Protein AF-A0A975A2A0-F1 (afdb_monomer_lite)

Structure (mmCIF, N/CA/C/O backbone):
data_AF-A0A975A2A0-F1
#
_entry.id   AF-A0A975A2A0-F1
#
loop_
_atom_site.group_PDB
_atom_site.id
_atom_site.type_symbol
_atom_site.label_atom_id
_atom_site.label_alt_id
_atom_site.label_comp_id
_atom_site.label_asym_id
_atom_site.label_entity_id
_atom_site.label_seq_id
_atom_site.pdbx_PDB_ins_code
_atom_site.Cartn_x
_atom_site.Cartn_y
_atom_site.Cartn_z
_atom_site.occupancy
_atom_site.B_iso_or_equiv
_atom_site.auth_seq_id
_atom_site.auth_comp_id
_atom_site.auth_asym_id
_atom_site.auth_atom_id
_atom_site.pdbx_PDB_model_num
ATOM 1 N N . MET A 1 1 ? -23.345 9.340 12.932 1.00 40.84 1 MET A N 1
ATOM 2 C CA . MET A 1 1 ? -23.250 9.858 11.543 1.00 40.84 1 MET A CA 1
ATOM 3 C C . MET A 1 1 ? -21.927 9.376 10.979 1.00 40.84 1 MET A C 1
ATOM 5 O O . MET A 1 1 ? -20.918 9.606 11.628 1.00 40.84 1 MET A O 1
ATOM 9 N N . THR A 1 2 ? -21.924 8.672 9.845 1.00 33.53 2 THR A N 1
ATOM 10 C CA . THR A 1 2 ? -20.708 8.048 9.291 1.00 33.53 2 THR A CA 1
ATOM 11 C C . THR A 1 2 ? -20.294 8.787 8.028 1.00 33.53 2 THR A C 1
ATOM 13 O O . THR A 1 2 ? -21.092 8.919 7.102 1.00 33.53 2 THR A O 1
ATOM 16 N N . ILE A 1 3 ? -19.061 9.290 7.998 1.00 30.06 3 ILE A N 1
ATOM 17 C CA . ILE A 1 3 ? -18.499 10.001 6.847 1.00 30.06 3 ILE A CA 1
ATOM 18 C C . ILE A 1 3 ? -17.475 9.078 6.184 1.00 30.06 3 ILE A C 1
ATOM 20 O O . ILE A 1 3 ? -16.556 8.595 6.847 1.00 30.06 3 ILE A O 1
ATOM 24 N N . TYR A 1 4 ? -17.629 8.846 4.880 1.00 33.72 4 TYR A N 1
ATOM 25 C CA . TYR A 1 4 ? -16.674 8.094 4.067 1.00 33.72 4 TYR A CA 1
ATOM 26 C C . TYR A 1 4 ? -15.870 9.069 3.213 1.00 33.72 4 TYR A C 1
ATOM 28 O O . TYR A 1 4 ? -16.430 9.750 2.357 1.00 33.72 4 TYR A O 1
ATOM 36 N N . ILE A 1 5 ? -14.558 9.129 3.438 1.00 39.97 5 ILE A N 1
ATOM 37 C CA . ILE A 1 5 ? -13.645 9.928 2.615 1.00 39.97 5 ILE A CA 1
ATOM 38 C C . ILE A 1 5 ? -12.818 8.960 1.772 1.00 39.97 5 ILE A C 1
ATOM 40 O O . ILE A 1 5 ? -12.033 8.178 2.318 1.00 39.97 5 ILE A O 1
ATOM 44 N N . ASN A 1 6 ? -13.017 9.018 0.455 1.00 42.50 6 ASN A N 1
ATOM 45 C CA . ASN A 1 6 ? -12.226 8.291 -0.533 1.00 42.50 6 ASN A CA 1
ATOM 46 C C . ASN A 1 6 ? -11.229 9.268 -1.155 1.00 42.50 6 ASN A C 1
ATOM 48 O O . ASN A 1 6 ? -11.628 10.287 -1.718 1.00 42.50 6 ASN A O 1
ATOM 52 N N . SER A 1 7 ? -9.939 8.973 -1.046 1.00 45.69 7 SER A N 1
ATOM 53 C CA . SER A 1 7 ? -8.889 9.755 -1.701 1.00 45.69 7 SER A CA 1
ATOM 54 C C . SER A 1 7 ? -8.093 8.829 -2.606 1.00 45.69 7 SER A C 1
ATOM 56 O O . SER A 1 7 ? -7.470 7.879 -2.125 1.00 45.69 7 SER A O 1
ATOM 58 N N . THR A 1 8 ? -8.149 9.085 -3.910 1.00 44.72 8 THR A N 1
ATOM 59 C CA . THR A 1 8 ? -7.390 8.345 -4.920 1.00 44.72 8 THR A CA 1
ATOM 60 C C . THR A 1 8 ? -6.125 9.127 -5.232 1.00 44.72 8 THR A C 1
ATOM 62 O O . THR A 1 8 ? -6.197 10.305 -5.575 1.00 44.72 8 THR A O 1
ATOM 65 N N . TYR A 1 9 ? -4.976 8.478 -5.085 1.00 50.94 9 TYR A N 1
ATOM 66 C CA . TYR A 1 9 ? -3.687 9.035 -5.473 1.00 50.94 9 TYR A CA 1
ATOM 67 C C . TYR A 1 9 ? -3.195 8.258 -6.693 1.00 50.94 9 TYR A C 1
ATOM 69 O O . TYR A 1 9 ? -3.081 7.031 -6.649 1.00 50.94 9 TYR A O 1
ATOM 77 N N . SER A 1 10 ? -2.948 8.975 -7.784 1.00 44.84 10 SER A N 1
ATOM 78 C CA . SER A 1 10 ? -2.359 8.445 -9.012 1.00 44.84 10 SER A CA 1
ATOM 79 C C . SER A 1 10 ? -1.045 9.173 -9.273 1.00 44.84 10 SER A C 1
ATOM 81 O O . SER A 1 10 ? -1.059 10.375 -9.540 1.00 44.84 10 SER A O 1
ATOM 83 N N . GLY A 1 11 ? 0.078 8.462 -9.174 1.00 41.94 11 GLY A N 1
ATOM 84 C CA . GLY A 1 11 ? 1.346 8.920 -9.738 1.00 41.94 11 GLY A CA 1
ATOM 85 C C . GLY A 1 11 ? 1.285 8.751 -11.255 1.00 41.94 11 GLY A C 1
ATOM 86 O O . GLY A 1 11 ? 1.081 7.643 -11.743 1.00 41.94 11 GLY A O 1
ATOM 87 N N . GLU A 1 12 ? 1.368 9.843 -12.013 1.00 36.56 12 GLU A N 1
ATOM 88 C CA . GLU A 1 12 ? 1.341 9.789 -13.477 1.00 36.56 12 GLU A CA 1
ATOM 89 C C . GLU A 1 12 ? 2.747 9.556 -14.040 1.00 36.56 12 GLU A C 1
ATOM 91 O O . GLU A 1 12 ? 3.593 10.446 -13.951 1.00 36.56 12 GLU A O 1
ATOM 96 N N . ARG A 1 13 ? 2.965 8.417 -14.716 1.00 42.56 13 ARG A N 1
ATOM 97 C CA . ARG A 1 13 ? 3.808 8.332 -15.925 1.00 42.56 13 ARG A CA 1
ATOM 98 C C . ARG A 1 13 ? 3.242 7.275 -16.877 1.00 42.56 13 ARG A C 1
ATOM 100 O O . ARG A 1 13 ? 3.254 6.090 -16.579 1.00 42.56 13 ARG A O 1
ATOM 107 N N . THR A 1 14 ? 2.778 7.725 -18.037 1.00 43.50 14 THR A N 1
ATOM 108 C CA . THR A 1 14 ? 2.377 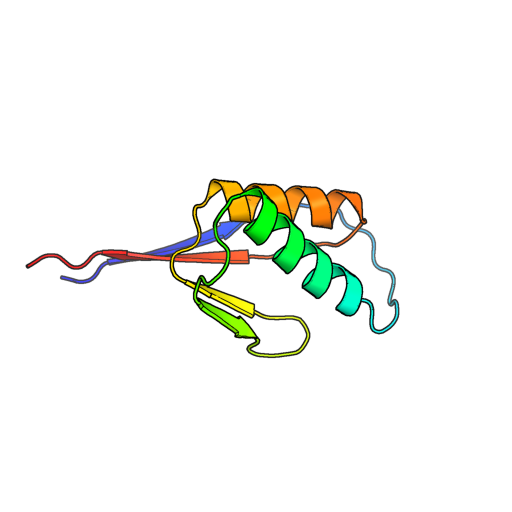6.889 -19.174 1.00 43.50 14 THR A CA 1
ATOM 109 C C . THR A 1 14 ? 3.598 6.291 -19.864 1.00 43.50 14 THR A C 1
ATOM 111 O O . THR A 1 14 ? 4.352 7.044 -20.469 1.00 43.50 14 THR A O 1
ATOM 114 N N . ASP A 1 15 ? 3.749 4.965 -19.831 1.00 43.03 15 ASP A N 1
ATOM 115 C CA . ASP A 1 15 ? 4.216 4.183 -20.984 1.00 43.03 15 ASP A CA 1
ATOM 116 C C . ASP A 1 15 ? 3.843 2.697 -20.823 1.00 43.03 15 ASP A C 1
ATOM 118 O O . ASP A 1 15 ? 4.117 2.051 -19.811 1.00 43.03 15 ASP A O 1
ATOM 122 N N . VAL A 1 16 ? 3.140 2.180 -21.831 1.00 59.59 16 VAL A N 1
ATOM 123 C CA . VAL A 1 16 ? 2.494 0.863 -21.873 1.00 59.59 16 VAL A CA 1
ATOM 124 C C . VAL A 1 16 ? 3.499 -0.185 -22.331 1.00 59.59 16 VAL A C 1
ATOM 126 O O . VAL A 1 16 ? 3.889 -0.159 -23.493 1.00 59.59 16 VAL A O 1
ATOM 129 N N . LEU A 1 17 ? 3.852 -1.156 -21.481 1.00 41.94 17 LEU A N 1
ATOM 130 C CA . LEU A 1 17 ? 4.458 -2.418 -21.922 1.00 41.94 17 LEU A CA 1
ATOM 131 C C . LEU A 1 17 ? 4.000 -3.589 -21.042 1.00 41.94 17 LEU A C 1
ATOM 133 O O . LEU A 1 17 ? 4.362 -3.698 -19.871 1.00 41.94 17 LEU A O 1
ATOM 137 N N . GLU A 1 18 ? 3.224 -4.486 -21.653 1.00 62.44 18 GLU A N 1
ATOM 138 C CA . GLU A 1 18 ? 2.870 -5.812 -21.143 1.00 62.44 18 GLU A CA 1
ATOM 139 C C . GLU A 1 18 ? 4.129 -6.574 -20.711 1.00 62.44 18 GLU A C 1
ATOM 141 O O . GLU A 1 18 ? 4.989 -6.865 -21.547 1.00 62.44 18 GLU A O 1
ATOM 146 N N . ARG A 1 19 ? 4.266 -6.905 -19.417 1.00 48.84 19 ARG A N 1
ATOM 147 C CA . ARG A 1 19 ? 5.384 -7.719 -18.917 1.00 48.84 19 ARG A CA 1
ATOM 148 C C . ARG A 1 19 ? 5.012 -8.614 -17.728 1.00 48.84 19 ARG A C 1
ATOM 150 O O . ARG A 1 19 ? 4.119 -8.272 -16.960 1.00 48.84 19 ARG A O 1
ATOM 157 N N . PRO A 1 20 ? 5.696 -9.771 -17.632 1.00 42.16 20 PRO A N 1
ATOM 158 C CA . PRO A 1 20 ? 5.236 -11.002 -16.990 1.00 42.16 20 PRO A CA 1
ATOM 159 C C . PRO A 1 20 ? 5.203 -10.889 -15.467 1.00 42.16 20 PRO A C 1
ATOM 161 O O . PRO A 1 20 ? 5.827 -9.986 -14.922 1.00 42.16 20 PRO A O 1
ATOM 164 N N . ASP A 1 21 ? 4.482 -11.823 -14.841 1.00 48.78 21 ASP A N 1
ATOM 165 C CA . ASP A 1 21 ? 4.287 -12.117 -13.407 1.00 48.78 21 ASP A CA 1
ATOM 166 C C . ASP A 1 21 ? 5.368 -11.561 -12.439 1.00 48.78 21 ASP A C 1
ATOM 168 O O . ASP A 1 21 ? 6.193 -12.276 -11.876 1.00 48.78 21 ASP A O 1
ATOM 172 N N . ASN A 1 22 ? 5.390 -10.236 -12.271 1.00 54.06 22 ASN A N 1
ATOM 173 C CA . ASN A 1 22 ? 6.449 -9.462 -11.601 1.00 54.06 22 ASN A CA 1
ATOM 174 C C . ASN A 1 22 ? 6.045 -9.035 -10.175 1.00 54.06 22 ASN A C 1
ATOM 176 O O . ASN A 1 22 ? 6.618 -8.112 -9.593 1.00 54.06 22 ASN A O 1
ATOM 180 N N . ASN A 1 23 ? 5.008 -9.658 -9.609 1.00 62.06 23 ASN A N 1
ATOM 181 C CA . ASN A 1 23 ? 4.459 -9.259 -8.310 1.00 62.06 23 ASN A CA 1
ATOM 182 C C . ASN A 1 23 ? 5.213 -9.846 -7.114 1.00 62.06 23 ASN A C 1
ATOM 184 O O . ASN A 1 23 ? 5.013 -9.388 -5.988 1.00 62.06 23 ASN A O 1
ATOM 188 N N . ALA A 1 24 ? 6.087 -10.834 -7.327 1.00 67.88 24 ALA A N 1
ATOM 189 C CA . ALA A 1 24 ? 6.938 -11.375 -6.266 1.00 67.88 24 ALA A CA 1
ATOM 190 C C . ALA A 1 24 ? 7.882 -10.301 -5.691 1.00 67.88 24 ALA A C 1
ATOM 192 O O . ALA A 1 24 ? 8.063 -10.224 -4.470 1.00 67.88 24 ALA A O 1
ATOM 193 N N . ASP A 1 25 ? 8.403 -9.426 -6.554 1.00 76.38 25 ASP A N 1
ATOM 194 C CA . ASP A 1 25 ? 9.256 -8.304 -6.159 1.00 76.38 25 ASP A CA 1
ATOM 195 C C . ASP A 1 25 ? 8.477 -7.262 -5.349 1.00 76.38 25 ASP A C 1
ATOM 197 O O . ASP A 1 25 ? 8.940 -6.820 -4.301 1.00 76.38 25 ASP A O 1
ATOM 201 N N . LEU A 1 26 ? 7.240 -6.943 -5.752 1.00 80.31 26 LEU A N 1
ATOM 202 C CA . LEU A 1 26 ? 6.372 -6.003 -5.027 1.00 80.31 26 LEU A CA 1
ATOM 203 C C . LEU A 1 26 ? 5.942 -6.535 -3.655 1.00 80.31 26 LEU A C 1
ATOM 205 O O . LEU A 1 26 ? 5.941 -5.791 -2.672 1.00 80.31 26 LEU A O 1
ATOM 209 N N . LYS A 1 27 ? 5.617 -7.830 -3.563 1.00 81.81 27 LYS A N 1
ATOM 210 C CA . LYS A 1 27 ? 5.304 -8.512 -2.295 1.00 81.81 27 LYS A CA 1
ATOM 211 C C . LYS A 1 27 ? 6.481 -8.436 -1.323 1.00 81.81 27 LYS A C 1
ATOM 213 O O . LYS A 1 27 ? 6.291 -8.138 -0.141 1.00 81.81 27 LYS A O 1
ATOM 218 N N . SER A 1 28 ? 7.689 -8.679 -1.827 1.00 83.94 28 SER A N 1
ATOM 219 C CA . SER A 1 28 ? 8.921 -8.618 -1.037 1.00 83.94 28 SER A CA 1
ATOM 220 C C . SER A 1 28 ? 9.238 -7.186 -0.606 1.00 83.94 28 SER A C 1
ATOM 222 O O . SER A 1 28 ? 9.479 -6.953 0.578 1.00 83.94 28 SER A O 1
ATOM 224 N N . LEU A 1 29 ? 9.113 -6.220 -1.519 1.00 86.50 29 LEU A N 1
ATOM 225 C CA . LEU A 1 29 ? 9.337 -4.799 -1.259 1.00 86.50 29 LEU A CA 1
ATOM 226 C C . LEU A 1 29 ? 8.376 -4.227 -0.212 1.00 86.50 29 LEU A C 1
ATOM 228 O O . LEU A 1 29 ? 8.781 -3.458 0.663 1.00 86.50 29 LEU A O 1
ATOM 232 N N . LEU A 1 30 ? 7.097 -4.609 -0.277 1.00 86.00 30 LEU A N 1
ATOM 233 C CA . LEU A 1 30 ? 6.104 -4.215 0.719 1.00 86.00 30 LEU A CA 1
ATOM 234 C C . LEU A 1 30 ? 6.494 -4.751 2.098 1.00 86.00 30 LEU A C 1
ATOM 236 O O . LEU A 1 30 ? 6.500 -4.006 3.076 1.00 86.00 30 LEU A O 1
ATOM 240 N N . LYS A 1 31 ? 6.854 -6.036 2.177 1.00 85.25 31 LYS A N 1
ATOM 241 C CA . LYS A 1 31 ? 7.258 -6.676 3.433 1.00 85.25 31 LYS A CA 1
ATOM 242 C C . LYS A 1 31 ? 8.513 -6.029 4.021 1.00 85.25 31 LYS A C 1
ATOM 244 O O . LYS A 1 31 ? 8.562 -5.787 5.224 1.00 85.25 31 LYS A O 1
ATOM 249 N N . GLU A 1 32 ? 9.499 -5.730 3.184 1.00 88.00 32 GLU A N 1
ATOM 250 C CA . GLU A 1 32 ? 10.726 -5.041 3.581 1.00 88.00 32 GLU A CA 1
ATOM 251 C C . GLU A 1 32 ? 10.430 -3.632 4.097 1.00 88.00 32 GLU A C 1
ATOM 253 O O . GLU A 1 32 ? 10.820 -3.292 5.210 1.00 88.00 32 GLU A O 1
ATOM 258 N N . THR A 1 33 ? 9.642 -2.849 3.356 1.00 86.62 33 THR A N 1
ATOM 259 C CA . THR A 1 33 ? 9.279 -1.479 3.747 1.00 86.62 33 THR A CA 1
ATOM 260 C C . THR A 1 33 ? 8.524 -1.444 5.076 1.00 86.62 33 THR A C 1
ATOM 262 O O . THR A 1 33 ? 8.769 -0.574 5.912 1.00 86.62 33 THR A O 1
ATOM 265 N N . LEU A 1 34 ? 7.618 -2.395 5.310 1.00 86.44 34 LEU A N 1
ATOM 266 C CA . LEU A 1 34 ? 6.899 -2.482 6.580 1.00 86.44 34 LEU A CA 1
ATOM 267 C C . LEU A 1 34 ? 7.810 -2.923 7.729 1.00 86.44 34 LEU A C 1
ATOM 269 O O . LEU A 1 34 ? 7.677 -2.395 8.830 1.00 86.44 34 LEU A O 1
ATOM 273 N N . ASN A 1 35 ? 8.764 -3.822 7.476 1.00 85.94 35 ASN A N 1
ATOM 274 C CA . ASN A 1 35 ? 9.767 -4.205 8.468 1.00 85.94 35 ASN A CA 1
ATOM 275 C C . ASN A 1 35 ? 10.697 -3.044 8.840 1.00 85.94 35 ASN A C 1
ATOM 277 O O . ASN A 1 35 ? 10.903 -2.793 10.023 1.00 85.94 35 ASN A O 1
ATOM 281 N N . GLU A 1 36 ? 11.210 -2.301 7.858 1.00 86.38 36 GLU A N 1
ATOM 282 C CA . GLU A 1 36 ? 12.062 -1.123 8.084 1.00 86.38 36 GLU A CA 1
ATOM 283 C C . GLU A 1 36 ? 11.365 -0.042 8.917 1.00 86.38 36 GLU A C 1
ATOM 285 O O . GLU A 1 36 ? 12.005 0.675 9.686 1.00 86.38 36 GLU A O 1
ATOM 290 N N . LYS A 1 37 ? 10.047 0.100 8.752 1.00 82.12 37 LYS A N 1
ATOM 291 C CA . LYS A 1 37 ? 9.236 1.094 9.463 1.00 82.12 37 LYS A CA 1
ATOM 292 C C . LYS A 1 37 ? 8.659 0.577 10.783 1.00 82.12 37 LYS A C 1
ATOM 294 O O . LYS A 1 37 ? 7.847 1.278 11.379 1.00 82.12 37 LYS A O 1
ATOM 299 N N . SER A 1 38 ? 9.070 -0.609 11.243 1.00 81.69 38 SER A N 1
ATOM 300 C CA . SER A 1 38 ? 8.545 -1.265 12.453 1.00 81.69 38 SER A CA 1
ATOM 301 C C . SER A 1 38 ? 7.023 -1.472 12.435 1.00 81.69 38 SER A C 1
ATOM 303 O O . SER A 1 38 ? 6.377 -1.533 13.477 1.00 81.69 38 SER A O 1
ATOM 305 N N . GLU A 1 39 ? 6.447 -1.609 11.242 1.00 80.00 39 GLU A N 1
ATOM 306 C CA . GLU A 1 39 ? 5.029 -1.891 10.994 1.00 80.00 39 GLU A CA 1
ATOM 307 C C . GLU A 1 39 ? 4.819 -3.381 10.643 1.00 80.00 39 GLU A C 1
ATOM 309 O O . GLU A 1 39 ? 3.810 -3.780 10.054 1.00 80.00 39 GLU A O 1
ATOM 314 N N . SER A 1 40 ? 5.781 -4.233 11.010 1.00 68.31 40 SER A N 1
ATOM 315 C CA . SER A 1 40 ? 5.691 -5.690 10.921 1.00 68.31 40 SER A CA 1
ATOM 316 C C . SER A 1 40 ? 4.490 -6.204 11.722 1.00 68.31 40 SER A C 1
ATOM 318 O O . SER A 1 40 ? 4.341 -5.894 12.900 1.00 68.31 40 SER A O 1
ATOM 320 N N . GLY A 1 41 ? 3.632 -7.019 11.103 1.00 66.56 41 GLY A N 1
ATOM 321 C CA . GLY A 1 41 ? 2.465 -7.614 11.773 1.00 66.56 41 GLY A CA 1
ATOM 322 C C . GLY A 1 41 ? 1.162 -6.820 11.640 1.00 66.56 41 GLY A C 1
ATOM 323 O O . GLY A 1 41 ? 0.146 -7.213 12.214 1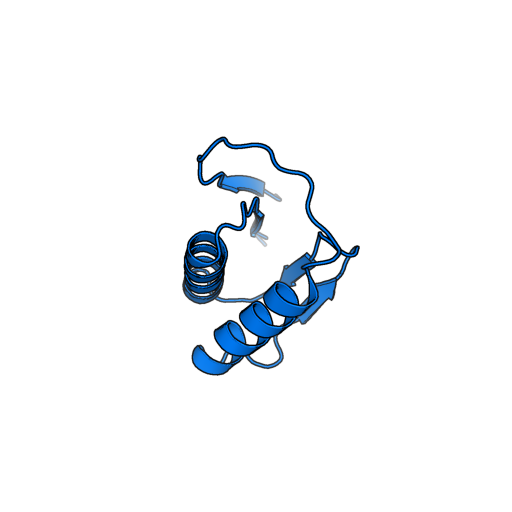.00 66.56 41 GLY A O 1
ATOM 324 N N . LYS A 1 42 ? 1.151 -5.733 10.859 1.00 76.69 42 LYS A N 1
ATOM 325 C CA . LYS A 1 42 ? -0.094 -5.074 10.444 1.00 76.69 42 LYS A CA 1
ATOM 326 C C . LYS A 1 42 ? -0.898 -5.970 9.504 1.00 76.69 42 LYS A C 1
ATOM 328 O O . LYS A 1 42 ? -0.354 -6.834 8.816 1.00 76.69 42 LYS A O 1
ATOM 333 N N . ASN A 1 43 ? -2.212 -5.766 9.497 1.00 74.81 43 ASN A N 1
ATOM 334 C CA . ASN A 1 43 ? -3.134 -6.623 8.766 1.00 74.81 43 ASN A CA 1
ATOM 335 C C . ASN A 1 43 ? -3.100 -6.260 7.274 1.00 74.81 43 ASN A C 1
ATOM 337 O O . ASN A 1 43 ? -3.676 -5.252 6.854 1.00 74.81 43 ASN A O 1
ATOM 341 N N . ILE A 1 44 ? -2.361 -7.062 6.508 1.00 82.12 44 ILE A N 1
ATOM 342 C CA . ILE A 1 44 ? -2.264 -6.980 5.051 1.00 82.12 44 ILE A CA 1
ATOM 343 C C . ILE A 1 44 ? -3.030 -8.167 4.490 1.00 82.12 44 ILE A C 1
ATOM 345 O O . ILE A 1 44 ? -2.690 -9.320 4.764 1.00 82.12 44 ILE A O 1
ATOM 349 N N . LYS A 1 45 ? -4.040 -7.888 3.678 1.00 83.12 45 LYS A N 1
ATOM 350 C CA . LYS A 1 45 ? -4.853 -8.906 3.030 1.00 83.12 45 LYS A CA 1
ATOM 351 C C . LYS A 1 45 ? -4.730 -8.755 1.524 1.00 83.12 45 LYS A C 1
ATOM 353 O O . LYS A 1 45 ? -5.184 -7.768 0.963 1.00 83.12 45 LYS A O 1
ATOM 358 N N . TRP A 1 46 ? -4.151 -9.746 0.863 1.00 81.56 46 TRP A N 1
ATOM 359 C CA . TRP A 1 46 ? -4.190 -9.814 -0.596 1.00 81.56 46 TRP A CA 1
ATOM 360 C C . TRP A 1 46 ? -5.611 -10.177 -1.038 1.00 81.56 46 TRP A C 1
ATOM 362 O O . TRP A 1 46 ? -6.186 -11.143 -0.533 1.00 81.56 46 TRP A O 1
ATOM 372 N N . ILE A 1 47 ? -6.194 -9.355 -1.909 1.00 83.56 47 ILE A N 1
ATOM 373 C CA . ILE A 1 47 ? -7.523 -9.580 -2.492 1.00 83.56 47 ILE A CA 1
ATOM 374 C C . ILE A 1 47 ? -7.376 -10.374 -3.794 1.00 83.56 47 ILE A C 1
ATOM 376 O O . ILE A 1 47 ? -8.157 -11.288 -4.042 1.00 83.56 47 ILE A O 1
ATOM 380 N N . ASP A 1 48 ? -6.348 -10.059 -4.577 1.00 82.94 48 ASP A N 1
ATOM 381 C CA . ASP A 1 48 ? -5.939 -10.777 -5.782 1.00 82.94 48 ASP A CA 1
ATOM 382 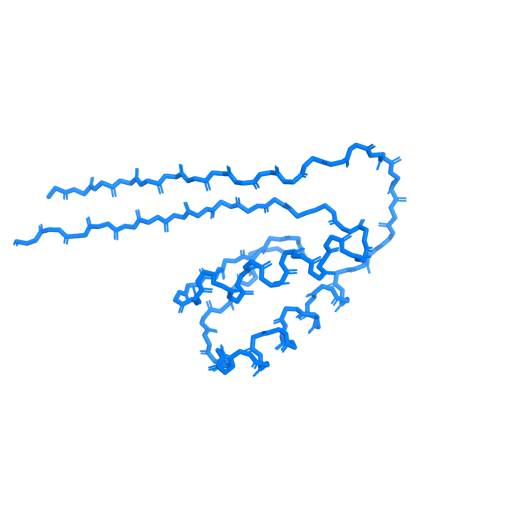C C . ASP A 1 48 ? -4.418 -10.607 -5.992 1.00 82.94 48 ASP A C 1
ATOM 384 O O . ASP A 1 48 ? -3.715 -10.145 -5.089 1.00 82.94 48 ASP A O 1
ATOM 388 N N . ASP A 1 49 ? -3.881 -11.011 -7.145 1.00 77.50 49 ASP A N 1
ATOM 389 C CA . ASP A 1 49 ? -2.438 -10.939 -7.407 1.00 77.50 49 ASP A CA 1
ATOM 390 C C . ASP A 1 49 ? -1.884 -9.511 -7.507 1.00 77.50 49 ASP A C 1
ATOM 392 O O . ASP A 1 49 ? -0.702 -9.306 -7.225 1.00 77.50 49 ASP A O 1
ATOM 396 N N . ASN A 1 50 ? -2.729 -8.536 -7.848 1.00 79.62 50 ASN A N 1
ATOM 397 C CA . ASN A 1 50 ? -2.376 -7.131 -8.064 1.00 79.62 50 ASN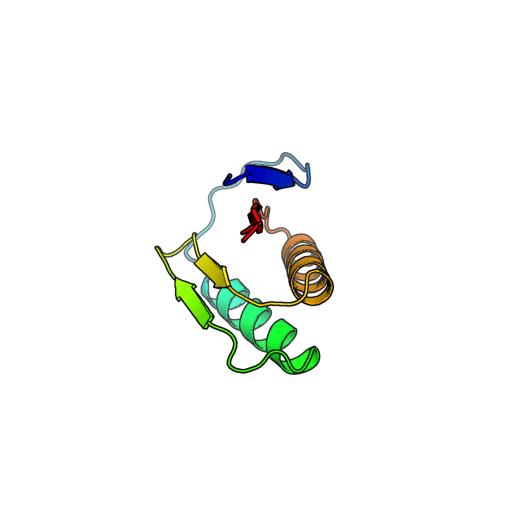 A CA 1
ATOM 398 C C . ASN A 1 50 ? -2.939 -6.192 -6.986 1.00 79.62 50 ASN A C 1
ATOM 400 O O . ASN A 1 50 ? -2.485 -5.055 -6.856 1.00 79.62 50 ASN A O 1
ATOM 404 N N . THR A 1 51 ? -3.922 -6.651 -6.215 1.00 83.06 51 THR A N 1
ATOM 405 C CA . THR A 1 51 ? -4.672 -5.838 -5.262 1.00 83.06 51 THR A CA 1
ATOM 406 C C . THR A 1 51 ? -4.489 -6.365 -3.853 1.00 83.06 51 THR A C 1
ATOM 408 O O . THR A 1 51 ? -4.733 -7.535 -3.547 1.00 83.06 51 THR A O 1
ATOM 411 N N . LEU A 1 52 ? -4.137 -5.460 -2.949 1.00 85.75 52 LEU A N 1
ATOM 412 C CA . LEU A 1 52 ? -4.010 -5.743 -1.531 1.00 85.75 52 LEU A CA 1
ATOM 413 C C . LEU A 1 52 ? -4.724 -4.660 -0.718 1.00 85.75 52 LEU A C 1
ATOM 415 O O . LEU A 1 52 ? -4.724 -3.480 -1.063 1.00 85.75 52 LEU A O 1
ATOM 419 N N . GLU A 1 53 ? -5.322 -5.078 0.384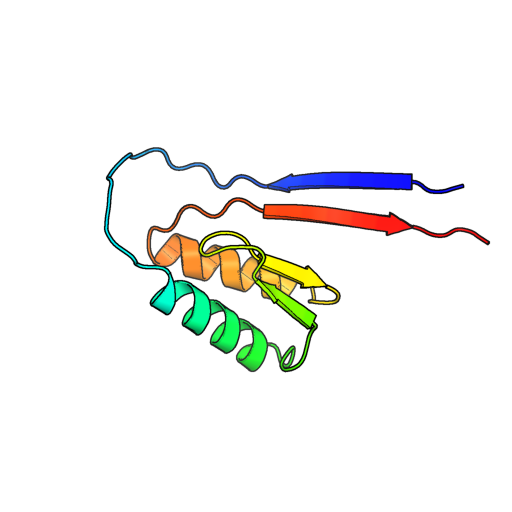 1.00 84.62 53 GLU A N 1
ATOM 420 C CA . GLU A 1 53 ? -5.941 -4.223 1.381 1.00 84.62 53 GLU A CA 1
ATOM 421 C C . GLU A 1 53 ? -5.019 -4.127 2.594 1.00 84.62 53 GLU A C 1
ATOM 423 O O . GLU A 1 53 ? -4.578 -5.139 3.146 1.00 84.62 53 GLU A O 1
ATOM 428 N N . ILE A 1 54 ? -4.719 -2.896 3.005 1.00 84.19 54 ILE A N 1
ATOM 429 C CA . ILE A 1 54 ? -3.873 -2.615 4.163 1.00 84.19 54 ILE A CA 1
ATOM 430 C C . ILE A 1 54 ? -4.699 -1.871 5.197 1.00 84.19 54 ILE A C 1
ATOM 432 O O . ILE A 1 54 ? -5.232 -0.799 4.913 1.00 84.19 54 ILE A O 1
ATOM 436 N N . ASN A 1 55 ? -4.733 -2.400 6.418 1.00 81.50 55 ASN A N 1
ATOM 437 C CA . ASN A 1 55 ? -5.384 -1.749 7.545 1.00 81.50 55 ASN A CA 1
ATOM 438 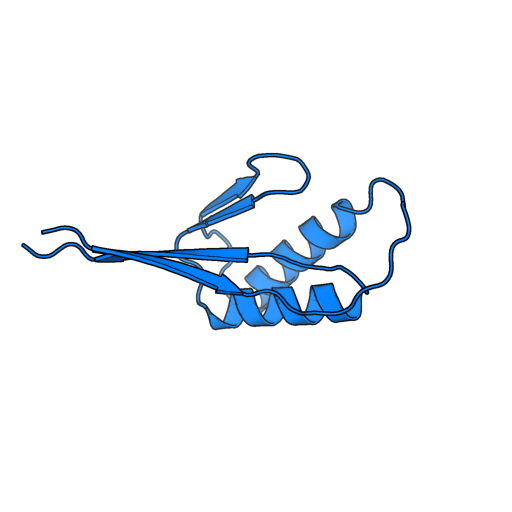C C . ASN A 1 55 ? -4.380 -1.422 8.655 1.00 81.50 55 ASN A C 1
ATOM 440 O O . ASN A 1 55 ? -3.579 -2.259 9.072 1.00 81.50 55 ASN A O 1
ATOM 444 N N . GLY A 1 56 ? -4.451 -0.187 9.159 1.00 77.56 56 GLY A N 1
ATOM 445 C CA . GLY A 1 56 ? -3.682 0.258 10.325 1.00 77.56 56 GLY A CA 1
ATOM 446 C C . GLY A 1 56 ? -2.198 0.542 10.076 1.00 77.56 56 GLY A C 1
ATOM 447 O O . GLY A 1 56 ? -1.463 0.694 11.055 1.00 77.56 56 GLY A O 1
ATOM 448 N N . VAL A 1 57 ? -1.761 0.617 8.813 1.00 82.25 57 VAL A N 1
ATOM 449 C CA . VAL A 1 57 ? -0.392 1.020 8.457 1.00 82.25 57 VAL A CA 1
ATOM 450 C C . VAL A 1 57 ? -0.264 2.539 8.428 1.00 82.25 57 VAL A C 1
ATOM 452 O O . VAL A 1 57 ? -1.119 3.243 7.881 1.00 82.25 57 VAL A O 1
ATOM 455 N N . ALA A 1 58 ? 0.826 3.047 8.999 1.00 83.12 58 ALA A N 1
ATOM 456 C CA . ALA A 1 58 ? 1.130 4.471 8.996 1.00 83.12 58 ALA A CA 1
ATOM 457 C C . ALA A 1 58 ? 1.228 5.043 7.559 1.00 83.12 58 ALA A C 1
ATOM 459 O O . ALA A 1 58 ? 1.911 4.460 6.709 1.00 83.12 58 ALA A O 1
ATOM 460 N N . PRO A 1 59 ? 0.647 6.228 7.273 1.00 82.25 59 PRO A N 1
ATOM 461 C CA . PRO A 1 59 ? 0.690 6.833 5.938 1.00 82.25 59 PRO A CA 1
ATOM 462 C C . PRO A 1 59 ? 2.103 6.991 5.358 1.00 82.25 59 PRO A C 1
ATOM 464 O O . PRO A 1 59 ? 2.291 6.827 4.158 1.00 82.25 59 PRO A O 1
ATOM 467 N N . MET A 1 60 ? 3.108 7.261 6.200 1.00 84.62 60 MET A N 1
ATOM 468 C CA . MET A 1 60 ? 4.500 7.397 5.751 1.00 84.62 60 MET A CA 1
ATOM 469 C C . MET A 1 60 ? 5.109 6.075 5.272 1.00 84.62 60 MET A C 1
ATOM 471 O O . MET A 1 60 ? 5.937 6.088 4.362 1.00 84.62 60 MET A O 1
ATOM 475 N N . ALA A 1 61 ? 4.714 4.940 5.853 1.00 85.25 61 ALA A N 1
ATOM 476 C CA . ALA A 1 61 ? 5.193 3.631 5.416 1.00 85.25 61 ALA A CA 1
ATOM 477 C C . ALA A 1 61 ? 4.598 3.269 4.047 1.00 85.25 61 ALA A C 1
ATOM 479 O O . ALA A 1 61 ? 5.333 2.851 3.156 1.00 85.25 61 ALA A O 1
ATOM 480 N N . LEU A 1 62 ? 3.301 3.542 3.844 1.00 85.31 62 LEU A N 1
ATOM 481 C CA . LEU A 1 62 ? 2.647 3.404 2.537 1.00 85.31 62 LEU A CA 1
ATOM 482 C C . LEU A 1 62 ? 3.288 4.304 1.483 1.00 85.31 62 LEU A C 1
ATOM 484 O O . LEU A 1 62 ? 3.597 3.845 0.391 1.00 85.31 62 LEU A O 1
ATOM 488 N N . HIS A 1 63 ? 3.536 5.569 1.823 1.00 85.75 63 HIS A N 1
ATOM 489 C CA . HIS A 1 63 ? 4.195 6.501 0.914 1.00 85.75 63 HIS A CA 1
ATOM 490 C C . HIS A 1 63 ? 5.607 6.031 0.534 1.00 85.75 63 HIS A C 1
ATOM 492 O O . HIS A 1 63 ? 5.960 6.052 -0.639 1.00 85.75 63 HIS A O 1
ATOM 498 N N . THR A 1 64 ? 6.385 5.533 1.504 1.00 87.75 64 THR A N 1
ATOM 499 C CA . THR A 1 64 ? 7.721 4.963 1.244 1.00 87.75 64 THR A CA 1
ATOM 500 C C . THR A 1 64 ? 7.642 3.781 0.277 1.00 87.75 64 THR A C 1
ATOM 502 O O . THR A 1 64 ? 8.447 3.687 -0.642 1.00 87.75 64 THR A O 1
ATOM 505 N N . PHE A 1 65 ? 6.663 2.892 0.465 1.00 88.12 65 PHE A N 1
ATOM 506 C CA . PHE A 1 65 ? 6.464 1.745 -0.417 1.00 88.12 65 PHE A CA 1
ATOM 507 C C . PHE A 1 65 ? 6.137 2.182 -1.849 1.00 88.12 65 PHE A C 1
ATOM 509 O O . PHE A 1 65 ? 6.731 1.657 -2.785 1.00 88.12 65 PHE A O 1
ATOM 516 N N . VAL A 1 66 ? 5.239 3.160 -2.011 1.00 88.00 66 VAL A N 1
ATOM 517 C CA . VAL A 1 66 ? 4.876 3.703 -3.329 1.00 88.00 66 VAL A CA 1
ATOM 518 C C . VAL A 1 66 ? 6.108 4.270 -4.032 1.00 88.00 66 VAL A C 1
ATOM 520 O O . VAL A 1 66 ? 6.363 3.886 -5.165 1.00 88.00 66 VAL A O 1
ATOM 523 N N . LEU A 1 67 ? 6.919 5.081 -3.344 1.00 88.25 67 LEU A N 1
ATOM 524 C CA . LEU A 1 67 ? 8.147 5.638 -3.924 1.00 88.25 67 LEU A CA 1
ATOM 525 C C . LEU A 1 67 ? 9.117 4.543 -4.384 1.00 88.25 67 LEU A C 1
ATOM 527 O O . LEU A 1 67 ? 9.574 4.569 -5.522 1.00 88.25 67 LEU A O 1
ATOM 531 N N . LYS A 1 68 ? 9.389 3.542 -3.536 1.00 87.56 68 LYS A N 1
ATOM 532 C CA . LYS A 1 68 ? 10.276 2.431 -3.913 1.00 87.56 68 LYS A CA 1
ATOM 533 C C . LYS A 1 68 ? 9.707 1.614 -5.083 1.00 87.56 68 LYS A C 1
ATOM 535 O O . LYS A 1 68 ? 10.458 1.127 -5.919 1.00 87.56 68 LYS A O 1
ATOM 540 N N . ALA A 1 69 ? 8.388 1.438 -5.156 1.00 86.38 69 ALA A N 1
ATOM 541 C CA . ALA A 1 69 ? 7.749 0.735 -6.267 1.00 86.38 69 ALA A CA 1
ATOM 542 C C . ALA A 1 69 ? 7.852 1.531 -7.581 1.00 86.38 69 ALA A C 1
ATOM 544 O O . ALA A 1 69 ? 8.136 0.949 -8.630 1.00 86.38 69 ALA A O 1
ATOM 545 N N . GLU A 1 70 ? 7.699 2.855 -7.521 1.00 85.94 70 GLU A N 1
ATOM 546 C CA . GLU A 1 70 ? 7.890 3.757 -8.660 1.00 85.94 70 GLU A CA 1
ATOM 547 C C . GLU A 1 70 ? 9.351 3.778 -9.141 1.00 85.94 70 GLU A C 1
ATOM 549 O O . GLU A 1 70 ? 9.593 3.772 -10.348 1.00 85.94 70 GLU A O 1
ATOM 554 N N . GLU A 1 71 ? 10.333 3.711 -8.232 1.00 84.19 71 GLU A N 1
ATOM 555 C CA . GLU A 1 71 ? 11.762 3.571 -8.574 1.00 84.19 71 GLU A CA 1
ATOM 556 C C . GLU A 1 71 ? 12.058 2.286 -9.365 1.00 84.19 71 GLU A C 1
ATOM 558 O O . GLU A 1 71 ? 12.938 2.271 -10.227 1.00 84.19 71 GLU A O 1
ATOM 563 N N . LEU A 1 72 ? 11.288 1.219 -9.131 1.00 82.56 72 LEU A N 1
ATOM 564 C CA . LEU A 1 72 ? 11.350 -0.030 -9.900 1.00 82.56 72 LEU A CA 1
ATOM 565 C C . LEU A 1 72 ? 10.559 0.029 -11.221 1.00 82.56 72 LEU A C 1
ATOM 567 O O . LEU A 1 72 ? 10.399 -0.992 -11.897 1.00 82.56 72 LEU A O 1
ATOM 571 N N . GLY A 1 73 ? 10.037 1.202 -11.590 1.00 82.38 73 GLY A N 1
ATOM 572 C CA . GLY A 1 73 ? 9.234 1.411 -12.792 1.00 82.38 73 GLY A CA 1
ATOM 573 C C . GLY A 1 73 ? 7.828 0.815 -12.704 1.00 82.38 73 GLY A C 1
ATOM 574 O O . GLY A 1 73 ? 7.235 0.512 -13.740 1.00 82.38 73 GLY A O 1
ATOM 575 N N . LYS A 1 74 ? 7.297 0.587 -11.494 1.00 81.69 74 LYS A N 1
ATOM 576 C CA . LYS A 1 74 ? 5.925 0.100 -11.299 1.00 81.69 74 LYS A CA 1
ATOM 577 C C . LYS A 1 74 ? 4.971 1.275 -11.134 1.00 81.69 74 LYS A C 1
ATOM 579 O O . LYS A 1 74 ? 5.183 2.142 -10.294 1.00 81.69 74 LYS A O 1
ATOM 584 N N . GLU A 1 75 ? 3.884 1.259 -11.894 1.00 82.19 75 GLU A N 1
ATOM 585 C CA . GLU A 1 75 ? 2.765 2.170 -11.667 1.00 82.19 75 GLU A CA 1
ATOM 586 C C . GLU A 1 75 ? 1.908 1.625 -10.518 1.00 82.19 75 GLU A C 1
ATOM 588 O O . GLU A 1 75 ? 1.350 0.530 -10.612 1.00 82.19 75 GLU A O 1
ATOM 593 N N . ILE A 1 76 ? 1.803 2.384 -9.425 1.00 82.75 76 ILE A N 1
ATOM 594 C CA . ILE A 1 76 ? 0.973 2.025 -8.274 1.00 82.75 76 ILE A CA 1
ATOM 595 C C . ILE A 1 76 ? -0.223 2.968 -8.200 1.00 82.75 76 ILE A C 1
ATOM 597 O O . ILE A 1 76 ? -0.085 4.188 -8.129 1.00 82.75 76 ILE A O 1
ATOM 601 N N . LYS A 1 77 ? -1.419 2.384 -8.141 1.00 82.25 77 LYS A N 1
ATOM 602 C CA . LYS A 1 77 ? -2.656 3.096 -7.814 1.00 82.25 77 LYS A CA 1
ATOM 603 C C . LYS A 1 77 ? -3.122 2.644 -6.446 1.00 82.25 77 LYS A C 1
ATOM 605 O O . LYS A 1 77 ? -3.243 1.446 -6.202 1.00 82.25 77 LYS A O 1
ATOM 610 N N . TYR A 1 78 ? -3.423 3.591 -5.561 1.00 80.38 78 TYR A N 1
ATOM 611 C CA . TYR A 1 78 ? -4.019 3.262 -4.271 1.00 80.38 78 TYR A CA 1
ATOM 612 C C . TYR A 1 78 ? -5.183 4.187 -3.929 1.00 80.38 78 TYR A C 1
ATOM 614 O O . TYR A 1 78 ? -5.221 5.368 -4.281 1.00 80.38 78 TYR A O 1
ATOM 622 N N . THR A 1 79 ? -6.150 3.620 -3.210 1.00 77.94 79 THR A N 1
ATOM 623 C CA . THR A 1 79 ? -7.295 4.351 -2.667 1.00 77.94 79 THR A CA 1
ATOM 624 C C . THR A 1 79 ? -7.223 4.302 -1.153 1.00 77.94 79 THR A C 1
ATOM 626 O O . THR A 1 79 ? -7.215 3.227 -0.556 1.00 77.94 79 THR A O 1
ATOM 629 N N . LYS A 1 80 ? -7.179 5.472 -0.515 1.00 78.19 80 LYS A N 1
ATOM 630 C CA . LYS A 1 80 ? -7.265 5.577 0.940 1.00 78.19 80 LYS A CA 1
ATOM 631 C C . LYS A 1 80 ? -8.730 5.694 1.346 1.00 78.19 80 LYS A C 1
ATOM 633 O O . LYS A 1 80 ? -9.406 6.636 0.933 1.00 78.19 80 LYS A O 1
ATOM 638 N N . LYS A 1 81 ? -9.187 4.775 2.198 1.00 76.81 81 LYS A N 1
ATOM 639 C CA . LYS A 1 81 ? -10.493 4.839 2.862 1.00 76.81 81 LYS A CA 1
ATOM 640 C C . LYS A 1 81 ? -10.297 5.265 4.313 1.00 76.81 81 LYS A C 1
ATOM 642 O O . LYS A 1 81 ? -9.588 4.598 5.059 1.00 76.81 81 LYS A O 1
ATOM 647 N N . THR A 1 82 ? -10.922 6.370 4.710 1.00 76.69 82 THR A N 1
ATOM 648 C CA . THR A 1 82 ? -10.950 6.817 6.114 1.00 76.69 82 THR A CA 1
ATOM 649 C C . THR A 1 82 ? -12.379 6.716 6.632 1.00 76.69 82 THR A C 1
ATOM 651 O O . THR A 1 82 ? -13.290 7.272 6.017 1.00 76.69 82 THR A O 1
ATOM 654 N N . ILE A 1 83 ? -12.574 5.990 7.735 1.00 76.75 83 ILE A N 1
ATOM 655 C CA . ILE A 1 83 ? -13.864 5.849 8.421 1.00 76.75 83 ILE A CA 1
ATOM 656 C C . ILE A 1 83 ? -13.766 6.629 9.732 1.00 76.75 83 ILE A C 1
ATOM 658 O O . ILE A 1 83 ? -12.868 6.368 10.530 1.00 76.75 83 ILE A O 1
ATOM 662 N N . ILE A 1 84 ? -14.659 7.600 9.928 1.00 80.56 84 ILE A N 1
ATOM 663 C CA . ILE A 1 84 ? -14.765 8.376 11.169 1.00 80.56 84 ILE A CA 1
ATOM 664 C C . ILE A 1 84 ? -16.078 7.984 11.843 1.00 80.56 84 ILE A C 1
ATOM 666 O O . ILE A 1 84 ? -17.155 8.212 11.286 1.00 80.56 84 ILE A O 1
ATOM 670 N N . GLU A 1 85 ? -15.979 7.388 13.028 1.00 80.44 85 GLU A N 1
ATOM 671 C CA . GLU A 1 85 ? -17.122 7.059 13.879 1.00 80.44 85 GLU A CA 1
ATOM 672 C C . GLU A 1 85 ? -17.277 8.147 14.947 1.00 80.44 85 GLU A C 1
ATOM 674 O O . GLU A 1 85 ? -16.328 8.465 15.661 1.00 80.44 85 GLU A O 1
ATOM 679 N N . ILE A 1 86 ? -18.467 8.748 15.024 1.00 79.19 86 ILE A N 1
ATOM 680 C CA . ILE A 1 86 ? -18.820 9.755 16.033 1.00 79.19 86 ILE A CA 1
ATOM 681 C C . ILE A 1 86 ? -19.940 9.166 16.887 1.00 79.19 86 ILE A C 1
ATOM 683 O O . ILE A 1 86 ? -21.024 8.891 16.358 1.00 79.19 86 ILE A O 1
ATOM 687 N N . SER A 1 87 ? -19.646 8.976 18.172 1.00 72.56 87 SER A N 1
ATOM 688 C CA . SER A 1 87 ? -20.570 8.556 19.231 1.00 72.56 87 SER A CA 1
ATOM 689 C C . SER A 1 87 ? -21.010 9.741 20.074 1.00 72.56 87 SER A C 1
ATOM 691 O O . SER A 1 87 ? -20.095 10.477 20.512 1.00 72.56 87 SER A O 1
#

pLDDT: mean 72.08, std 17.3, range [30.06, 88.25]

Sequence (87 aa):
MTIYINSTYSGERTDVLERPDNNADLKSLLKETLNEKSESGKNIKWIDDNTLEINGVAPMALHTFVLKAEELGKEIKYTKKTIIEIS

Radius of gyration: 14.45 Å; chains: 1; bounding box: 35×22×41 Å

Organism: NCBI:txid2810512

Foldseek 3Di:
DKDKDKDKDWDDDDDDDDDDLPLVVLVVLLQVLCVVVVVPPFDWAAPDSQDIDGPPDDPVSVVVSCVVCVVVVDTDIDMDIDIDDDD

Secondary structure (DSSP, 8-state):
--EEEEEEEE------------HHHHHHHHHHHHHHTT-TT-EEEESSSS-EEEES--HHHHHHHHHHHHHTT---EEEEEEEE---